Protein AF-A0A7C4YIS8-F1 (afdb_monomer_lite)

Radius of gyration: 22.8 Å; chains: 1; bounding box: 64×29×60 Å

Foldseek 3Di:
DVVVVLVVVLVVLLVVLLVCLQVVQVVVCVVVVHDSPSSVVSNVVSVVVSVVVSVVVVVVVVVVVDDPPPPPPDPPDDDD

Structure (mmCIF, N/CA/C/O backbone):
data_AF-A0A7C4YIS8-F1
#
_entry.id   AF-A0A7C4YIS8-F1
#
loop_
_atom_site.group_PDB
_atom_site.id
_atom_site.type_symbol
_atom_site.label_atom_id
_atom_site.label_alt_id
_atom_site.label_comp_id
_atom_site.label_asym_id
_atom_site.label_entity_id
_atom_site.label_seq_id
_atom_site.pdbx_PDB_ins_code
_atom_site.Cartn_x
_atom_site.Cartn_y
_atom_site.Cartn_z
_atom_site.occupancy
_atom_site.B_iso_or_equiv
_atom_site.auth_seq_id
_atom_site.auth_comp_id
_atom_site.auth_asym_id
_atom_site.auth_atom_id
_atom_site.pdbx_PDB_model_num
ATOM 1 N N . MET A 1 1 ? 9.244 11.294 -23.013 1.00 56.00 1 MET A N 1
ATOM 2 C CA . MET A 1 1 ? 7.893 10.755 -22.722 1.00 56.00 1 MET A CA 1
ATOM 3 C C . MET A 1 1 ? 7.864 9.755 -21.562 1.00 56.00 1 MET A C 1
ATOM 5 O O . MET A 1 1 ? 6.931 9.822 -20.776 1.00 56.00 1 MET A O 1
ATOM 9 N N . ALA A 1 2 ? 8.885 8.904 -21.375 1.00 62.38 2 ALA A N 1
ATOM 10 C CA . ALA A 1 2 ? 8.906 7.882 -20.315 1.00 62.38 2 ALA A CA 1
ATOM 11 C C . ALA A 1 2 ? 8.793 8.415 -18.863 1.00 62.38 2 ALA A C 1
ATOM 13 O O . ALA A 1 2 ? 8.149 7.789 -18.023 1.00 62.38 2 ALA A O 1
ATOM 14 N N . LEU A 1 3 ? 9.371 9.583 -18.560 1.00 63.75 3 LEU A N 1
ATOM 15 C CA . LEU A 1 3 ? 9.347 10.146 -17.202 1.00 63.75 3 LEU A CA 1
ATOM 16 C C . LEU A 1 3 ? 7.930 10.563 -16.761 1.00 63.75 3 LEU A C 1
ATOM 18 O O . LEU A 1 3 ? 7.523 10.288 -15.636 1.00 63.75 3 LEU A O 1
ATOM 22 N N . LEU A 1 4 ? 7.152 11.153 -17.678 1.00 65.56 4 LEU A N 1
ATOM 23 C CA . LEU A 1 4 ? 5.765 11.563 -17.427 1.00 65.56 4 LEU A CA 1
ATOM 24 C C . LEU A 1 4 ? 4.841 10.355 -17.222 1.00 65.56 4 LEU A C 1
ATOM 26 O O . LEU A 1 4 ? 3.977 10.392 -16.350 1.00 65.56 4 LEU A O 1
ATOM 30 N N . SER A 1 5 ? 5.056 9.262 -17.964 1.00 63.25 5 SER A N 1
ATOM 31 C CA . SER A 1 5 ? 4.316 8.016 -17.740 1.00 63.25 5 SER A CA 1
ATOM 32 C C . SER A 1 5 ? 4.620 7.411 -16.371 1.00 63.25 5 SER A C 1
ATOM 34 O O . SER A 1 5 ? 3.697 7.027 -15.664 1.00 63.25 5 SER A O 1
ATOM 36 N N . VAL A 1 6 ? 5.884 7.375 -15.942 1.00 69.25 6 VAL A N 1
ATOM 37 C CA . VAL A 1 6 ? 6.245 6.801 -14.635 1.00 69.25 6 VAL A CA 1
ATOM 38 C C . VAL A 1 6 ? 5.646 7.614 -13.481 1.00 69.25 6 VAL A C 1
ATOM 40 O O . VAL A 1 6 ? 5.108 7.030 -12.542 1.00 69.25 6 VAL A O 1
ATOM 43 N N . LEU A 1 7 ? 5.661 8.948 -13.577 1.00 71.94 7 LEU A N 1
ATOM 44 C CA . LEU A 1 7 ? 5.060 9.831 -12.571 1.00 71.94 7 LEU A CA 1
ATOM 45 C C . LEU A 1 7 ? 3.529 9.691 -12.513 1.00 71.94 7 LEU A C 1
ATOM 47 O O . LEU A 1 7 ? 2.967 9.546 -11.427 1.00 71.94 7 LEU A O 1
ATOM 51 N N . GLY A 1 8 ? 2.858 9.679 -13.669 1.00 74.44 8 GLY A N 1
ATOM 52 C CA . GLY A 1 8 ? 1.399 9.550 -13.743 1.00 74.44 8 GLY A CA 1
ATOM 53 C C . GLY A 1 8 ? 0.890 8.189 -13.262 1.00 74.44 8 GLY A C 1
ATOM 54 O O . GLY A 1 8 ? -0.044 8.121 -12.463 1.00 74.44 8 GLY A O 1
ATOM 55 N N . PHE A 1 9 ? 1.536 7.098 -13.687 1.00 75.25 9 PHE A N 1
ATOM 56 C CA . PHE A 1 9 ? 1.165 5.751 -13.248 1.00 75.25 9 PHE A CA 1
ATOM 57 C C . PHE A 1 9 ? 1.483 5.519 -11.771 1.00 75.25 9 PHE A C 1
ATOM 59 O O . PHE A 1 9 ? 0.693 4.881 -11.080 1.00 75.25 9 PHE A O 1
ATOM 66 N N . GLY A 1 10 ? 2.589 6.065 -11.260 1.00 81.62 10 GLY A N 1
ATOM 67 C CA . GLY A 1 10 ? 2.958 5.902 -9.856 1.00 81.62 10 GLY A CA 1
ATOM 68 C C . GLY A 1 10 ? 1.913 6.484 -8.896 1.00 81.62 10 GLY A C 1
ATOM 69 O O . GLY A 1 10 ? 1.472 5.811 -7.959 1.00 81.62 10 GLY A O 1
ATOM 70 N N . GLY A 1 11 ? 1.459 7.712 -9.166 1.00 85.00 11 GLY A N 1
ATOM 71 C CA . GLY A 1 11 ? 0.413 8.367 -8.377 1.00 85.00 11 GLY A CA 1
ATOM 72 C C . GLY A 1 11 ? -0.937 7.653 -8.475 1.00 85.00 11 GLY A C 1
ATOM 73 O O . GLY A 1 11 ? -1.569 7.389 -7.453 1.00 85.00 11 GLY A O 1
ATOM 74 N N . LEU A 1 12 ? -1.350 7.271 -9.688 1.00 90.44 12 LEU A N 1
ATOM 75 C CA . LEU A 1 12 ? -2.637 6.609 -9.909 1.00 90.44 12 LEU A CA 1
ATOM 76 C C . LEU A 1 12 ? -2.709 5.227 -9.246 1.00 90.44 12 LEU A C 1
ATOM 78 O O . LEU A 1 12 ? -3.723 4.894 -8.636 1.00 90.44 12 LEU A O 1
ATOM 82 N N . ILE A 1 13 ? -1.630 4.440 -9.314 1.00 88.69 13 ILE A N 1
ATOM 83 C CA . ILE A 1 13 ? -1.548 3.138 -8.636 1.00 88.69 13 ILE A CA 1
ATOM 84 C C . ILE A 1 13 ? -1.665 3.330 -7.123 1.00 88.69 13 ILE A C 1
ATOM 86 O O . ILE A 1 13 ? -2.418 2.610 -6.472 1.00 88.69 13 ILE A O 1
ATOM 90 N N . THR A 1 14 ? -0.972 4.326 -6.568 1.00 89.56 14 THR A N 1
ATOM 91 C CA . THR A 1 14 ? -1.012 4.605 -5.127 1.00 89.56 14 THR A CA 1
ATOM 92 C C . THR A 1 14 ? -2.417 5.010 -4.674 1.00 89.56 14 THR A C 1
ATOM 94 O O . THR A 1 14 ? -2.920 4.452 -3.700 1.00 89.56 14 THR A O 1
ATOM 97 N N . LEU A 1 15 ? -3.089 5.911 -5.404 1.00 92.31 15 LEU A N 1
ATOM 98 C CA . LEU A 1 15 ? -4.488 6.261 -5.127 1.00 92.31 15 LEU A CA 1
ATOM 99 C C . LEU A 1 15 ? -5.407 5.039 -5.212 1.00 92.31 15 LEU A C 1
ATOM 101 O O . LEU A 1 15 ? -6.239 4.839 -4.330 1.00 92.31 15 LEU A O 1
ATOM 105 N N . GLY A 1 16 ? -5.241 4.207 -6.242 1.00 94.06 16 GLY A N 1
ATOM 106 C CA . GLY A 1 16 ? -6.020 2.983 -6.405 1.00 94.06 16 GLY A CA 1
ATOM 107 C C . GLY A 1 16 ? -5.875 2.042 -5.208 1.00 94.06 16 GLY A C 1
ATOM 108 O O . GLY A 1 16 ? -6.876 1.548 -4.695 1.00 94.06 16 GLY A O 1
ATOM 109 N N . ILE A 1 17 ? -4.650 1.849 -4.709 1.00 92.50 17 ILE A N 1
ATOM 110 C CA . ILE A 1 17 ? -4.385 1.029 -3.517 1.00 92.50 17 ILE A CA 1
ATOM 111 C C . ILE A 1 17 ? -5.105 1.606 -2.296 1.00 92.50 17 ILE A C 1
ATOM 113 O O . ILE A 1 17 ? -5.789 0.863 -1.597 1.00 92.50 17 ILE A O 1
ATOM 117 N N . VAL A 1 18 ? -5.009 2.916 -2.055 1.00 93.75 18 VAL A N 1
ATOM 118 C CA . VAL A 1 18 ? -5.682 3.557 -0.914 1.00 93.75 18 VAL A CA 1
ATOM 119 C C . VAL A 1 18 ? -7.198 3.375 -0.992 1.00 93.75 18 VAL A C 1
ATOM 121 O O . VAL A 1 18 ? -7.812 3.015 0.007 1.00 93.75 18 VAL A O 1
ATOM 124 N N . ILE A 1 19 ? -7.802 3.555 -2.171 1.00 96.12 19 ILE A N 1
ATOM 125 C CA . ILE A 1 19 ? -9.247 3.371 -2.36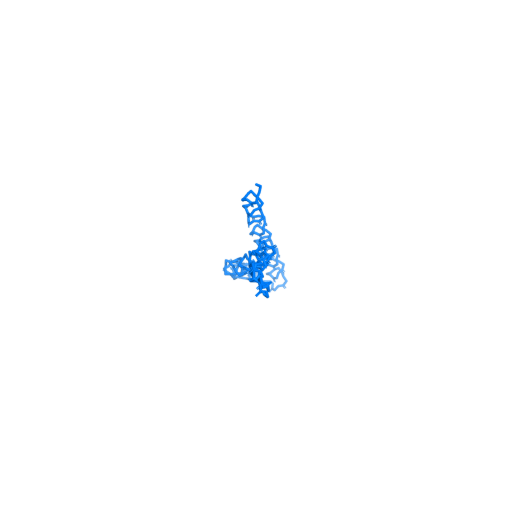9 1.00 96.12 19 ILE A CA 1
ATOM 126 C C . ILE A 1 19 ? -9.656 1.922 -2.083 1.00 96.12 19 ILE A C 1
ATOM 128 O O . ILE A 1 19 ? -10.621 1.695 -1.358 1.00 96.12 19 ILE A O 1
ATOM 132 N N . VAL A 1 20 ? -8.917 0.940 -2.606 1.00 95.06 20 VAL A N 1
ATOM 133 C CA . VAL A 1 20 ? -9.205 -0.486 -2.377 1.00 95.06 20 VAL A CA 1
ATOM 134 C C . VAL A 1 20 ? -9.112 -0.835 -0.893 1.00 95.06 20 VAL A C 1
ATOM 136 O O . VAL A 1 20 ? -9.985 -1.524 -0.373 1.00 95.06 20 VAL A O 1
ATOM 139 N N . PHE A 1 21 ? -8.089 -0.340 -0.198 1.00 93.88 21 PHE A N 1
ATOM 140 C CA . PHE A 1 21 ? -7.902 -0.594 1.229 1.00 93.88 21 PHE A CA 1
ATOM 141 C C . PHE A 1 21 ? -8.956 0.104 2.091 1.00 93.88 21 PHE A C 1
ATOM 143 O O . PHE A 1 21 ? -9.450 -0.495 3.042 1.00 93.88 21 PHE A O 1
ATOM 150 N N . LEU A 1 22 ? -9.342 1.331 1.738 1.00 93.69 22 LEU A N 1
ATOM 151 C CA . LEU A 1 22 ? -10.385 2.078 2.434 1.00 93.69 22 LEU A CA 1
ATOM 152 C C . LEU A 1 22 ? -11.755 1.415 2.265 1.00 93.69 22 LEU A C 1
ATOM 154 O O . LEU A 1 22 ? -12.441 1.168 3.252 1.00 93.69 22 LEU A O 1
ATOM 158 N N . LEU A 1 23 ? -12.144 1.099 1.027 1.00 95.12 23 LEU A N 1
ATOM 159 C CA . LEU A 1 23 ? -13.428 0.455 0.746 1.00 95.12 23 LEU A CA 1
ATOM 160 C C . LEU A 1 23 ? -13.472 -0.967 1.307 1.00 95.12 23 LEU A C 1
ATOM 162 O O . LEU A 1 23 ? -14.463 -1.350 1.922 1.00 95.12 23 LEU A O 1
ATOM 166 N N . GLY A 1 24 ? -12.393 -1.735 1.143 1.00 93.00 24 GLY A N 1
ATOM 167 C CA . GLY A 1 24 ? -12.279 -3.078 1.705 1.00 93.00 24 GLY A CA 1
ATOM 168 C C . GLY A 1 24 ? -12.330 -3.073 3.232 1.00 93.00 24 GLY A C 1
ATOM 169 O O . GLY A 1 24 ? -13.044 -3.881 3.819 1.00 93.00 24 GLY A O 1
ATOM 170 N N . GLY A 1 25 ? -11.635 -2.130 3.870 1.00 89.75 25 GLY A N 1
ATOM 171 C CA . GLY A 1 25 ? -11.653 -1.950 5.320 1.00 89.75 25 GLY A CA 1
ATOM 172 C C . GLY A 1 25 ? -13.035 -1.576 5.837 1.00 89.75 25 GLY A C 1
ATOM 173 O O . GLY A 1 25 ? -13.515 -2.201 6.775 1.00 89.75 25 GLY A O 1
ATOM 174 N N . LEU A 1 26 ? -13.707 -0.629 5.177 1.00 92.06 26 LEU A N 1
ATOM 175 C CA . LEU A 1 26 ? -15.030 -0.163 5.585 1.00 92.06 26 LEU A CA 1
ATOM 176 C C . LEU A 1 26 ? -16.101 -1.248 5.423 1.00 92.06 26 LEU A C 1
ATOM 178 O O . LEU A 1 26 ? -16.957 -1.400 6.292 1.00 92.06 26 LEU A O 1
ATOM 182 N N . LEU A 1 27 ? -16.048 -2.020 4.334 1.00 91.88 27 LEU A N 1
ATOM 183 C CA . LEU A 1 27 ? -16.942 -3.162 4.125 1.00 91.88 27 LEU A CA 1
ATOM 184 C C . LEU A 1 27 ? -16.713 -4.247 5.180 1.00 91.88 27 LEU A C 1
ATOM 186 O O . LEU A 1 27 ? -17.677 -4.793 5.716 1.00 91.88 27 LEU A O 1
ATOM 190 N N . LEU A 1 28 ? -15.450 -4.536 5.502 1.00 89.88 28 LEU A N 1
ATOM 191 C CA . LEU A 1 28 ? -15.098 -5.537 6.503 1.00 89.88 28 LEU A CA 1
ATOM 192 C C . LEU A 1 28 ? -15.506 -5.096 7.917 1.00 89.88 28 LEU A C 1
ATOM 194 O O . LEU A 1 28 ? -16.106 -5.885 8.644 1.00 89.88 28 LEU A O 1
ATOM 198 N N . ASP A 1 29 ? -15.265 -3.830 8.271 1.00 87.75 29 ASP A N 1
ATOM 199 C CA . ASP A 1 29 ? -15.706 -3.240 9.540 1.00 87.75 29 ASP A CA 1
ATOM 200 C C . ASP A 1 29 ? -17.237 -3.224 9.655 1.00 87.75 29 ASP A C 1
ATOM 202 O O . ASP A 1 29 ? -17.785 -3.590 10.696 1.00 87.75 29 ASP A O 1
ATOM 206 N N . SER A 1 30 ? -17.948 -2.880 8.572 1.00 87.12 30 SER A N 1
ATOM 207 C CA . SER A 1 30 ? -19.415 -2.902 8.538 1.00 87.12 30 SER A CA 1
ATOM 208 C C . SER A 1 30 ? -19.986 -4.312 8.684 1.00 87.12 30 SER A C 1
ATOM 210 O O . SER A 1 30 ? -21.065 -4.463 9.254 1.00 87.12 30 SER A O 1
ATOM 212 N N . TYR A 1 31 ? -19.301 -5.334 8.168 1.00 88.12 31 TYR A N 1
ATOM 213 C CA . TYR A 1 31 ? -19.739 -6.724 8.284 1.00 88.12 31 TYR A CA 1
ATOM 214 C C . TYR A 1 31 ? -19.474 -7.298 9.680 1.00 88.12 31 TYR A C 1
ATOM 216 O O . TYR A 1 31 ? -20.303 -8.023 10.223 1.00 88.12 31 TYR A O 1
ATOM 224 N N . MET A 1 32 ? -18.332 -6.963 10.283 1.00 85.50 32 MET A N 1
ATOM 225 C CA . MET A 1 32 ? -17.944 -7.468 11.603 1.00 85.50 32 MET A CA 1
ATOM 226 C C . MET A 1 32 ? -18.552 -6.673 12.767 1.00 85.50 32 MET A C 1
ATOM 228 O O . MET A 1 32 ? -18.388 -7.065 13.922 1.00 85.50 32 MET A O 1
ATOM 232 N N . GLY A 1 33 ? -19.247 -5.562 12.491 1.00 81.06 33 GLY A N 1
ATOM 233 C CA . GLY A 1 33 ? -19.785 -4.668 13.522 1.00 81.06 33 GLY A CA 1
ATOM 234 C C . GLY A 1 33 ? -18.691 -4.023 14.378 1.00 81.06 33 GLY A C 1
ATOM 235 O O . GLY A 1 33 ? -18.966 -3.473 15.447 1.00 81.06 33 GLY A O 1
ATOM 236 N N . THR A 1 34 ? -17.437 -4.111 13.933 1.00 71.38 34 THR A N 1
ATOM 237 C CA . THR A 1 34 ? -16.298 -3.503 14.596 1.00 71.38 34 THR A CA 1
ATOM 238 C C . THR A 1 34 ? -16.297 -2.010 14.293 1.00 71.38 34 THR A C 1
ATOM 240 O O . THR A 1 34 ? -16.606 -1.560 13.191 1.00 71.38 34 THR A O 1
ATOM 243 N N . LYS A 1 35 ? -15.901 -1.208 15.288 1.00 82.00 35 LYS A N 1
ATOM 244 C CA . LYS A 1 35 ? -15.395 0.159 15.051 1.00 82.00 35 LYS A CA 1
ATOM 245 C C . LYS A 1 35 ? -14.312 0.108 13.954 1.00 82.00 35 LYS A C 1
ATOM 247 O O . LYS A 1 35 ? -13.792 -0.986 13.774 1.00 82.00 35 LYS A O 1
ATOM 252 N N . PRO A 1 36 ? -13.938 1.221 13.280 1.00 86.25 36 PRO A N 1
ATOM 253 C CA . PRO A 1 36 ? -13.109 1.228 12.058 1.00 86.25 36 PRO A CA 1
ATOM 254 C C . PRO A 1 36 ? -11.644 0.756 12.250 1.00 86.25 36 PRO A C 1
ATOM 256 O O . PRO A 1 36 ? -10.684 1.447 11.913 1.00 86.25 36 PRO A O 1
ATOM 259 N N . ILE A 1 37 ? -11.461 -0.413 12.853 1.00 90.69 37 ILE A N 1
ATOM 260 C CA . ILE A 1 37 ? -10.218 -1.012 13.317 1.00 90.69 37 ILE A CA 1
ATOM 261 C C . ILE A 1 37 ? -9.609 -1.793 12.161 1.00 90.69 37 ILE A C 1
ATOM 263 O O . ILE A 1 37 ? -8.404 -1.673 11.942 1.00 90.69 37 ILE A O 1
ATOM 267 N N . PHE A 1 38 ? -10.412 -2.529 11.379 1.00 89.12 38 PHE A N 1
ATOM 268 C CA . PHE A 1 38 ? -9.906 -3.151 10.159 1.00 89.12 38 PHE A CA 1
ATOM 269 C C . PHE A 1 38 ? -9.483 -2.086 9.166 1.00 89.12 38 PHE A C 1
ATOM 271 O O . PHE A 1 38 ? -8.387 -2.186 8.633 1.00 89.12 38 PHE A O 1
ATOM 278 N N . THR A 1 39 ? -10.270 -1.028 8.985 1.00 91.62 39 THR A N 1
ATOM 279 C CA . THR A 1 39 ? -9.904 0.108 8.136 1.00 91.62 39 THR A CA 1
ATOM 280 C C . THR A 1 39 ? -8.571 0.720 8.568 1.00 91.62 39 THR A C 1
ATOM 282 O O . THR A 1 39 ? -7.697 0.902 7.725 1.00 91.62 39 THR A O 1
ATOM 285 N N . MET A 1 40 ? -8.358 0.972 9.867 1.00 92.81 40 MET A N 1
ATOM 286 C CA . MET A 1 40 ? -7.073 1.478 10.374 1.00 92.81 40 MET A CA 1
ATOM 287 C C . MET A 1 40 ? -5.915 0.507 10.126 1.00 92.81 40 MET A C 1
ATOM 289 O O . MET A 1 40 ? -4.864 0.921 9.636 1.00 92.81 40 MET A O 1
ATOM 293 N N . LEU A 1 41 ? -6.098 -0.780 10.431 1.00 93.31 41 LEU A N 1
ATOM 294 C CA . LEU A 1 41 ? -5.075 -1.804 10.216 1.00 93.31 41 LEU A CA 1
ATOM 295 C C . LEU A 1 41 ? -4.707 -1.905 8.732 1.00 93.31 41 LEU A C 1
ATOM 297 O O . LEU A 1 41 ? -3.529 -1.876 8.379 1.00 93.31 41 LEU A O 1
ATOM 301 N N . LEU A 1 42 ? -5.714 -1.972 7.861 1.00 91.75 42 LEU A N 1
ATOM 302 C CA . LEU A 1 42 ? -5.549 -1.996 6.414 1.00 91.75 42 LEU A CA 1
ATOM 303 C C . LEU A 1 42 ? -4.784 -0.753 5.947 1.00 91.75 42 LEU A C 1
ATOM 305 O O . LEU A 1 42 ? -3.835 -0.878 5.179 1.00 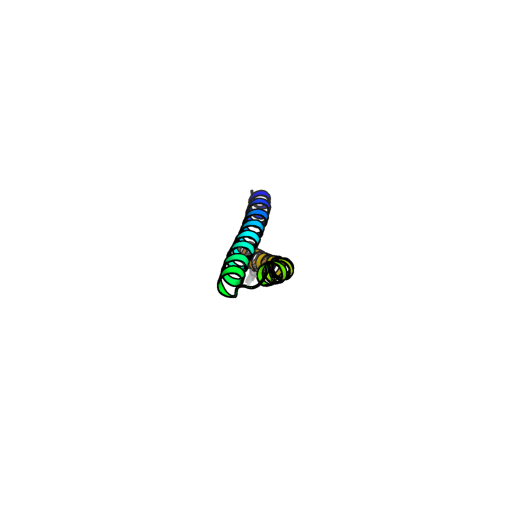91.75 42 LEU A O 1
ATOM 309 N N . MET A 1 43 ? -5.118 0.433 6.449 1.00 92.50 43 MET A N 1
ATOM 310 C CA . MET A 1 43 ? -4.440 1.671 6.065 1.00 92.50 43 MET A CA 1
ATOM 311 C C . MET A 1 43 ? -2.961 1.703 6.494 1.00 92.50 43 MET A C 1
ATOM 313 O O . MET A 1 43 ? -2.115 2.191 5.750 1.00 92.50 43 MET A O 1
ATOM 317 N N . ILE A 1 44 ? -2.607 1.123 7.645 1.00 95.00 44 ILE A N 1
ATOM 318 C CA . ILE A 1 44 ? -1.196 0.953 8.044 1.00 95.00 44 ILE A CA 1
ATOM 319 C C . ILE A 1 44 ? -0.487 -0.014 7.088 1.00 95.00 44 ILE A C 1
ATOM 321 O O . ILE A 1 44 ? 0.633 0.244 6.646 1.00 95.00 44 ILE A O 1
ATOM 325 N N . VAL A 1 45 ? -1.151 -1.114 6.733 1.00 94.44 45 VAL A N 1
ATOM 326 C CA . VAL A 1 45 ? -0.626 -2.142 5.825 1.00 94.44 45 VAL A CA 1
ATOM 327 C C . VAL A 1 45 ? -0.558 -1.651 4.367 1.00 94.44 45 VAL A C 1
ATOM 329 O O . VAL A 1 45 ? 0.235 -2.169 3.577 1.00 94.44 45 VAL A O 1
ATOM 332 N N . SER A 1 46 ? -1.297 -0.605 3.987 1.00 93.06 46 SER A N 1
ATOM 333 C CA . SER A 1 46 ? -1.276 -0.082 2.617 1.00 93.06 46 SER A CA 1
ATOM 334 C C . SER A 1 46 ? 0.063 0.561 2.253 1.00 93.06 46 SER A C 1
ATOM 336 O O . SER A 1 46 ? 0.479 0.488 1.097 1.00 93.06 46 SER A O 1
ATOM 338 N N . ALA A 1 47 ? 0.762 1.166 3.217 1.00 91.25 47 ALA A N 1
ATOM 339 C CA . ALA A 1 47 ? 2.076 1.769 2.996 1.00 91.25 47 ALA A CA 1
ATOM 340 C C . ALA A 1 47 ? 3.136 0.741 2.539 1.00 91.25 47 ALA A C 1
ATOM 342 O O . ALA A 1 47 ? 3.693 0.919 1.450 1.00 91.25 47 ALA A O 1
ATOM 343 N N . PRO A 1 48 ? 3.395 -0.364 3.272 1.00 94.19 48 PRO A N 1
ATOM 344 C CA . PRO A 1 48 ? 4.330 -1.388 2.810 1.00 94.19 48 PRO A CA 1
ATOM 345 C C . PRO A 1 48 ? 3.850 -2.084 1.530 1.00 94.19 48 PRO A C 1
ATOM 347 O O . PRO A 1 48 ? 4.665 -2.371 0.651 1.00 94.19 48 PRO A O 1
ATOM 350 N N . ILE A 1 49 ? 2.540 -2.302 1.363 1.00 94.06 49 ILE A N 1
ATOM 351 C CA . ILE A 1 49 ? 1.994 -2.901 0.134 1.00 94.06 49 ILE A CA 1
ATOM 352 C C . ILE A 1 49 ? 2.240 -2.016 -1.087 1.00 94.06 49 ILE A C 1
ATOM 354 O O . ILE A 1 49 ? 2.645 -2.529 -2.130 1.00 94.06 49 ILE A O 1
ATOM 358 N N . SER A 1 50 ? 2.060 -0.700 -0.964 1.00 90.81 50 SER A N 1
ATOM 359 C CA . SER A 1 50 ? 2.316 0.243 -2.055 1.00 90.81 50 SER A CA 1
ATOM 360 C C . SER A 1 50 ? 3.756 0.143 -2.561 1.00 90.81 50 SER A C 1
ATOM 362 O O . SER A 1 50 ? 3.986 0.022 -3.766 1.00 90.81 50 SER A O 1
ATOM 364 N N . ILE A 1 51 ? 4.725 0.071 -1.643 1.00 91.31 51 ILE A N 1
ATOM 365 C CA . ILE A 1 51 ? 6.149 -0.070 -1.979 1.00 91.31 51 ILE A CA 1
ATOM 366 C C . ILE A 1 51 ? 6.403 -1.377 -2.743 1.00 91.31 51 ILE A C 1
ATOM 368 O O . ILE A 1 51 ? 7.063 -1.367 -3.784 1.00 91.31 51 ILE A O 1
ATOM 372 N N .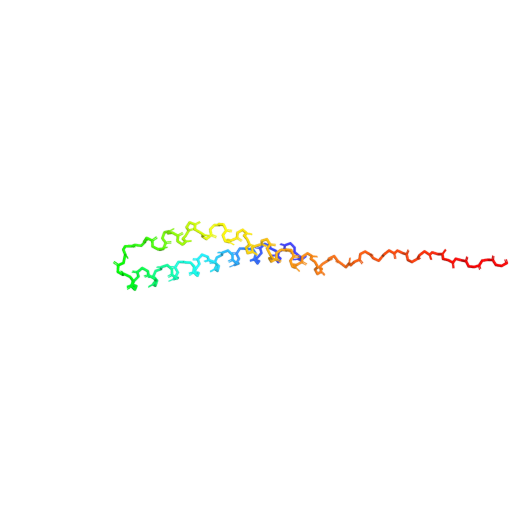 ILE A 1 52 ? 5.845 -2.498 -2.275 1.00 93.81 52 ILE A N 1
ATOM 373 C CA . ILE A 1 52 ? 6.010 -3.816 -2.912 1.00 93.81 52 ILE A CA 1
ATOM 374 C C . ILE A 1 52 ? 5.409 -3.829 -4.324 1.00 93.81 52 ILE A C 1
ATOM 376 O O . ILE A 1 52 ? 6.035 -4.328 -5.267 1.00 93.81 52 ILE A O 1
ATOM 380 N N . VAL A 1 53 ? 4.200 -3.284 -4.486 1.00 90.81 53 VAL A N 1
ATOM 381 C CA . VAL A 1 53 ? 3.510 -3.217 -5.781 1.00 90.81 53 VAL A CA 1
ATOM 382 C C . VAL A 1 53 ? 4.303 -2.350 -6.753 1.00 90.81 53 VAL A C 1
ATOM 384 O O . VAL A 1 53 ? 4.600 -2.798 -7.862 1.00 90.81 53 VAL A O 1
ATOM 387 N N . MET A 1 54 ? 4.712 -1.153 -6.327 1.00 87.75 54 MET A N 1
ATOM 388 C CA . MET A 1 54 ? 5.491 -0.234 -7.155 1.00 87.75 54 MET A CA 1
ATOM 389 C C . MET A 1 54 ? 6.820 -0.855 -7.586 1.00 87.75 54 MET A C 1
ATOM 391 O O . MET A 1 54 ? 7.171 -0.801 -8.764 1.00 87.75 54 MET A O 1
ATOM 395 N N . TYR A 1 55 ? 7.525 -1.515 -6.665 1.00 89.94 55 TYR A N 1
ATOM 396 C CA . TYR A 1 55 ? 8.775 -2.212 -6.959 1.00 89.94 55 TYR A CA 1
ATOM 397 C C . TYR A 1 55 ? 8.593 -3.277 -8.050 1.00 89.94 55 TYR A C 1
ATOM 399 O O . TYR A 1 55 ? 9.350 -3.312 -9.023 1.00 89.94 55 TYR A O 1
ATOM 407 N N . ARG A 1 56 ? 7.548 -4.111 -7.955 1.00 88.81 56 ARG A N 1
ATOM 408 C CA . ARG A 1 56 ? 7.263 -5.134 -8.976 1.00 88.81 56 ARG A CA 1
ATOM 409 C C . ARG A 1 56 ? 6.871 -4.544 -10.328 1.00 88.81 56 ARG A C 1
ATOM 411 O O . ARG A 1 56 ? 7.293 -5.072 -11.359 1.00 88.81 56 ARG A O 1
ATOM 418 N N . VAL A 1 57 ? 6.064 -3.483 -10.343 1.00 86.06 57 VAL A N 1
ATOM 419 C CA . VAL A 1 57 ? 5.652 -2.800 -11.581 1.00 86.06 57 VAL A CA 1
ATOM 420 C C . VAL A 1 57 ? 6.857 -2.151 -12.262 1.00 86.06 57 VAL A C 1
ATOM 422 O O . VAL A 1 57 ? 7.041 -2.307 -13.473 1.00 86.06 57 VAL A O 1
ATOM 425 N N . MET A 1 58 ? 7.713 -1.489 -11.482 1.00 83.50 58 MET A N 1
ATOM 426 C CA . MET A 1 58 ? 8.932 -0.853 -11.968 1.00 83.50 58 MET A CA 1
ATOM 427 C C . MET A 1 58 ? 9.880 -1.882 -12.587 1.00 83.50 58 MET A C 1
ATOM 429 O O . MET A 1 58 ? 10.274 -1.725 -13.741 1.00 83.50 58 MET A O 1
ATOM 433 N N . MET A 1 59 ? 10.177 -2.981 -11.885 1.00 85.44 59 MET A N 1
ATOM 434 C CA . MET A 1 59 ? 11.106 -3.993 -12.402 1.00 85.44 59 MET A CA 1
ATOM 435 C C . MET A 1 59 ? 10.605 -4.658 -13.683 1.00 85.44 59 MET A C 1
ATOM 437 O O . MET A 1 59 ? 11.369 -4.801 -14.634 1.00 85.44 59 MET A O 1
ATOM 441 N N . ARG A 1 60 ? 9.306 -4.972 -13.776 1.00 82.25 60 ARG A N 1
ATOM 442 C CA . ARG A 1 60 ? 8.713 -5.478 -15.027 1.00 82.25 60 ARG A CA 1
ATOM 443 C C . ARG A 1 60 ? 8.821 -4.489 -16.185 1.00 82.25 60 ARG A C 1
ATOM 445 O O . ARG A 1 60 ? 8.916 -4.916 -17.333 1.00 82.25 60 ARG A O 1
ATOM 452 N N . SER A 1 61 ? 8.768 -3.194 -15.896 1.00 78.50 61 SER A N 1
ATOM 453 C CA . SER A 1 61 ? 8.899 -2.149 -16.911 1.00 78.50 61 SER A CA 1
ATOM 454 C C . SER A 1 61 ? 10.350 -2.025 -17.375 1.00 78.50 61 SER A C 1
ATOM 456 O O . SER A 1 61 ? 10.601 -2.014 -18.574 1.00 78.50 61 SER A O 1
ATOM 458 N N . ILE A 1 62 ? 11.314 -2.035 -16.448 1.00 78.62 62 ILE A N 1
ATOM 459 C CA . ILE A 1 62 ? 12.750 -1.951 -16.758 1.00 78.62 62 ILE A CA 1
ATOM 460 C C . ILE A 1 62 ? 13.221 -3.160 -17.576 1.00 78.62 62 ILE A C 1
ATOM 462 O O . ILE A 1 62 ? 13.919 -2.977 -18.571 1.00 78.62 62 ILE A O 1
ATOM 466 N N . SER A 1 63 ? 12.793 -4.382 -17.242 1.00 74.88 63 SER A N 1
ATOM 467 C CA . SER A 1 63 ? 13.165 -5.587 -18.005 1.00 74.88 63 SER A CA 1
ATOM 468 C C . SER A 1 63 ? 12.694 -5.571 -19.462 1.00 74.88 63 SER A C 1
ATOM 470 O O . SER A 1 63 ? 13.246 -6.290 -20.284 1.00 74.88 63 SER A O 1
ATOM 472 N N . LYS A 1 64 ? 11.678 -4.767 -19.797 1.00 67.75 64 LYS A N 1
ATOM 473 C CA . LYS A 1 64 ? 11.231 -4.569 -21.185 1.00 67.75 64 LYS A CA 1
ATOM 474 C C . LYS A 1 64 ? 11.997 -3.460 -21.907 1.00 67.75 64 LYS A C 1
ATOM 476 O O . LYS A 1 64 ? 11.971 -3.414 -23.131 1.00 67.75 64 LYS A O 1
ATOM 481 N N . LEU A 1 65 ? 12.630 -2.556 -21.160 1.00 66.50 65 LEU A N 1
ATOM 482 C CA . LEU A 1 6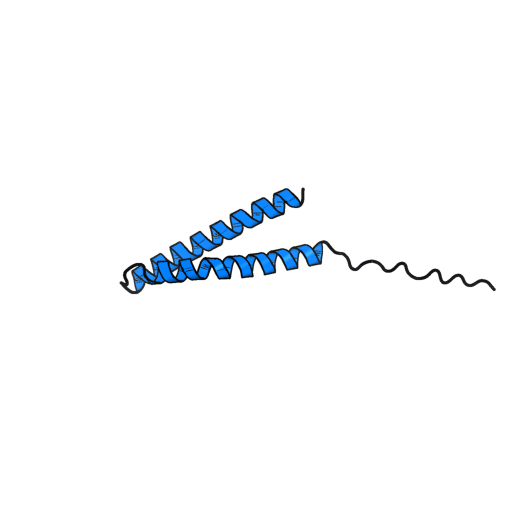5 ? 13.346 -1.393 -21.687 1.00 66.50 65 LEU A CA 1
ATOM 483 C C . LEU A 1 65 ? 14.842 -1.654 -21.887 1.00 66.50 65 LEU A C 1
ATOM 485 O O . LEU A 1 65 ? 15.460 -0.956 -22.683 1.00 66.50 65 LEU A O 1
ATOM 489 N N . ILE A 1 66 ? 15.414 -2.641 -21.190 1.00 62.72 66 ILE A N 1
ATOM 490 C CA . ILE A 1 66 ? 16.784 -3.115 -21.409 1.00 62.72 66 ILE A CA 1
ATOM 491 C C . ILE A 1 66 ? 16.707 -4.332 -22.345 1.00 62.72 66 ILE A C 1
ATOM 493 O O . ILE A 1 66 ? 16.508 -5.448 -21.859 1.00 62.72 66 ILE A O 1
ATOM 497 N N . PRO A 1 67 ? 16.823 -4.170 -23.679 1.00 62.09 67 PRO A N 1
ATOM 498 C CA . PRO A 1 67 ? 17.144 -5.305 -24.535 1.00 62.09 67 PRO A CA 1
ATOM 499 C C . PRO A 1 67 ? 18.456 -5.925 -24.030 1.00 62.09 67 PRO A C 1
ATOM 501 O O . PRO A 1 67 ? 19.332 -5.169 -23.593 1.00 62.09 67 PRO A O 1
ATOM 504 N N . PRO A 1 68 ? 18.613 -7.267 -24.048 1.00 61.88 68 PRO A N 1
ATOM 505 C CA . PRO A 1 68 ? 19.899 -7.877 -23.731 1.00 61.88 68 PRO A CA 1
ATOM 506 C C . PRO A 1 68 ? 20.944 -7.157 -24.574 1.00 61.88 68 PRO A C 1
ATOM 508 O O . PRO A 1 68 ? 20.761 -7.029 -25.787 1.00 61.88 68 PRO A O 1
ATOM 511 N N . ALA A 1 69 ? 21.962 -6.590 -23.921 1.00 61.94 69 ALA A N 1
ATOM 512 C CA . ALA A 1 69 ? 23.032 -5.899 -24.616 1.00 61.94 69 ALA A CA 1
ATOM 513 C C . ALA A 1 69 ? 23.514 -6.839 -25.721 1.00 61.94 69 ALA A C 1
ATOM 515 O O . ALA A 1 69 ? 23.991 -7.935 -25.425 1.00 61.94 69 ALA A O 1
ATOM 516 N N . LYS A 1 70 ? 23.298 -6.460 -26.987 1.00 57.22 70 LYS A N 1
ATOM 517 C CA . LYS A 1 70 ? 23.852 -7.199 -28.113 1.00 57.22 70 LYS A CA 1
ATOM 518 C C . LYS A 1 70 ? 25.361 -7.080 -27.950 1.00 57.22 70 LYS A C 1
ATOM 520 O O . LYS A 1 70 ? 25.924 -6.027 -28.239 1.00 57.22 70 LYS A O 1
ATOM 525 N N . ILE A 1 71 ? 25.979 -8.117 -27.391 1.00 65.75 71 ILE A N 1
ATOM 526 C CA . ILE A 1 71 ? 27.427 -8.280 -27.408 1.00 65.75 71 ILE A CA 1
ATOM 527 C C . ILE A 1 71 ? 27.776 -8.243 -28.900 1.00 65.75 71 ILE A C 1
ATOM 529 O O . ILE A 1 71 ? 27.177 -9.020 -29.645 1.00 65.75 71 ILE A O 1
ATOM 533 N N . PRO A 1 72 ? 28.605 -7.296 -29.375 1.00 60.50 72 PRO A N 1
ATOM 534 C CA . PRO A 1 72 ? 29.026 -7.289 -30.765 1.00 60.50 72 PRO A CA 1
ATOM 535 C C . PRO A 1 72 ? 29.651 -8.650 -31.039 1.00 60.50 72 PRO A C 1
ATOM 537 O O . PRO A 1 72 ? 30.635 -9.009 -30.390 1.00 60.50 72 PRO A O 1
ATOM 540 N N . ASP A 1 73 ? 29.008 -9.430 -31.907 1.00 63.47 73 ASP A N 1
ATOM 541 C CA . ASP A 1 73 ? 29.523 -10.715 -32.349 1.00 63.47 73 ASP A CA 1
ATOM 542 C C . ASP A 1 73 ? 30.945 -10.454 -32.839 1.00 63.47 73 ASP A C 1
ATOM 544 O O . ASP A 1 73 ? 31.158 -9.601 -33.702 1.00 63.47 73 ASP A O 1
ATOM 548 N N . GLY A 1 74 ? 31.913 -11.084 -32.169 1.00 62.19 74 GLY A N 1
ATOM 549 C CA . GLY A 1 74 ? 33.324 -10.863 -32.426 1.00 62.19 74 GLY A CA 1
ATOM 550 C C . GLY A 1 74 ? 33.597 -10.972 -33.917 1.00 62.19 74 GLY A C 1
ATOM 551 O O . GLY A 1 74 ? 33.183 -11.940 -34.552 1.00 62.19 74 GLY A O 1
ATOM 552 N N . GLU A 1 75 ? 34.282 -9.961 -34.442 1.00 61.12 75 GLU A N 1
ATOM 553 C CA . GLU A 1 75 ? 34.880 -9.938 -35.769 1.00 61.12 75 GLU A CA 1
ATOM 554 C C . GLU A 1 75 ? 35.793 -11.169 -35.923 1.00 61.12 75 GLU A C 1
ATOM 556 O O . GLU A 1 75 ? 36.991 -11.129 -35.647 1.00 61.12 75 GLU A O 1
ATOM 561 N N . SER A 1 76 ? 35.228 -12.309 -36.311 1.00 60.88 76 SER A N 1
ATOM 562 C CA . SER A 1 76 ? 35.983 -13.431 -36.842 1.00 60.88 76 SER A CA 1
ATOM 563 C C . SER A 1 76 ? 36.280 -13.110 -38.302 1.00 60.88 76 SER A C 1
ATOM 565 O O . SER A 1 76 ? 35.565 -13.563 -39.195 1.00 60.88 76 SER A O 1
ATOM 567 N N . GLU A 1 77 ? 37.307 -12.295 -38.550 1.00 61.12 77 GLU A N 1
ATOM 568 C CA . GLU A 1 77 ? 37.959 -12.272 -39.859 1.00 61.12 77 GLU A CA 1
ATOM 569 C C . GLU A 1 77 ? 38.679 -13.618 -40.060 1.00 61.12 77 GLU A C 1
ATOM 571 O O . GLU A 1 77 ? 39.589 -13.943 -39.291 1.00 61.12 77 GLU A O 1
ATOM 576 N N . PRO A 1 78 ? 38.346 -14.407 -41.097 1.00 65.19 78 PRO A N 1
ATOM 577 C CA . PRO A 1 78 ? 39.269 -15.388 -41.625 1.00 65.19 78 PRO A CA 1
ATOM 578 C C . PRO A 1 78 ? 40.183 -14.649 -42.608 1.00 65.19 78 PRO A C 1
ATOM 580 O O . PRO A 1 78 ? 39.739 -14.216 -43.671 1.00 65.19 78 PRO A O 1
ATOM 583 N N . LYS A 1 79 ? 41.465 -14.490 -42.277 1.00 56.69 79 LYS A N 1
ATOM 584 C CA . LYS A 1 79 ? 42.478 -14.154 -43.284 1.00 56.69 79 LYS A CA 1
ATOM 585 C C . LYS A 1 79 ? 43.353 -15.377 -43.507 1.00 56.69 79 LYS A C 1
ATOM 587 O O . LYS A 1 79 ? 44.100 -15.776 -42.616 1.00 56.69 79 LYS A O 1
ATOM 592 N N . GLY A 1 80 ? 43.113 -16.009 -44.657 1.00 61.16 80 GLY A N 1
ATOM 593 C CA . GLY A 1 80 ? 43.972 -17.037 -45.241 1.00 61.16 80 GLY A CA 1
ATOM 594 C C . GLY A 1 80 ? 45.202 -16.455 -45.916 1.00 61.16 80 GLY A C 1
ATOM 595 O O . GLY A 1 80 ? 45.444 -15.234 -45.780 1.00 61.16 80 GLY A O 1
#

S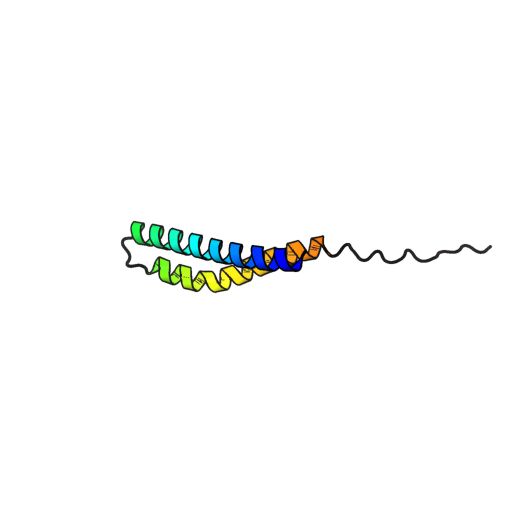econdary structure (DSSP, 8-state):
-HHHHHHHHHHHHHHHHHHHHHHHHHHHHHHHT--THHHHHHHHHHHHHHHHHHHHHHHHHHHHHS--------------

pLDDT: mean 80.92, std 12.93, range [56.0, 96.12]

Sequence (80 aa):
MALLSVLGFGGLITLGIVIVFLLGGLLLDSYMGTKPIFTMLLMIVSAPISIIVMYRVMMRSISKLIPPA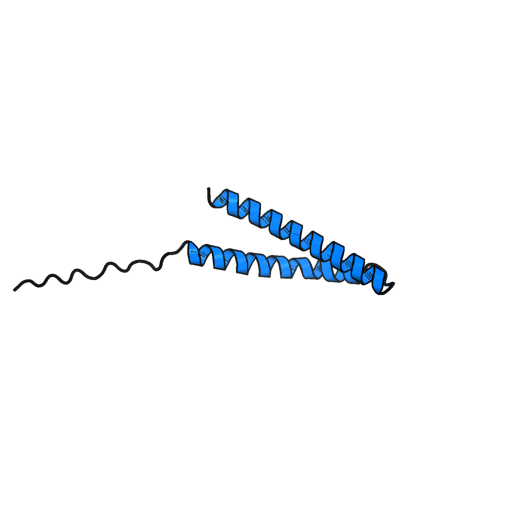KIPDGESEPKG